Protein AF-A0A0M0KG16-F1 (afdb_monomer_lite)

Radius of gyration: 12.18 Å; chains: 1; bounding box: 31×16×35 Å

Organism: Halalkalibacterium halodurans (NCBI:txid86665)

Secondary structure (DSSP, 8-state):
-HHHHHHHHHHHHHHHHHHHHH--HHHHHHHHHHHHHHTS-GGGS-HHHHHHHHHHHHHHHHHHHHHHHH-S--

Structure (mmCIF, N/CA/C/O backbone):
data_AF-A0A0M0KG16-F1
#
_entry.id   AF-A0A0M0KG16-F1
#
loop_
_atom_site.group_PDB
_atom_site.id
_atom_site.type_symbol
_atom_site.label_atom_id
_atom_site.label_alt_id
_atom_site.label_comp_id
_atom_site.label_asym_id
_atom_site.label_entity_id
_atom_site.label_seq_id
_atom_site.pdbx_PDB_ins_code
_atom_site.Cartn_x
_atom_site.Cartn_y
_atom_site.Cartn_z
_atom_site.occupancy
_atom_site.B_iso_or_equiv
_atom_site.auth_seq_id
_atom_site.auth_comp_id
_atom_site.auth_asym_id
_atom_site.auth_atom_id
_atom_site.pdbx_PDB_model_num
ATOM 1 N N . MET A 1 1 ? 2.882 -7.739 -16.591 1.00 70.06 1 MET A N 1
ATOM 2 C CA . MET A 1 1 ? 1.427 -7.540 -16.377 1.00 70.06 1 MET A CA 1
ATOM 3 C C . MET A 1 1 ? 0.976 -8.022 -15.001 1.00 70.06 1 MET A C 1
ATOM 5 O O . MET A 1 1 ? 0.405 -7.225 -14.271 1.00 70.06 1 MET A O 1
ATOM 9 N N . MET A 1 2 ? 1.297 -9.259 -14.600 1.00 84.38 2 MET A N 1
ATOM 10 C CA . MET A 1 2 ? 0.967 -9.786 -13.262 1.00 84.38 2 MET A CA 1
ATOM 11 C C . MET A 1 2 ? 1.507 -8.924 -12.105 1.00 84.38 2 MET A C 1
ATOM 13 O O . MET A 1 2 ? 0.779 -8.652 -11.159 1.00 84.38 2 MET A O 1
ATOM 17 N N . ASP A 1 3 ? 2.730 -8.401 -12.227 1.00 80.06 3 ASP A N 1
ATOM 18 C CA . ASP A 1 3 ? 3.318 -7.494 -11.229 1.00 80.06 3 ASP A CA 1
ATOM 19 C C . ASP A 1 3 ? 2.533 -6.190 -11.040 1.00 80.06 3 ASP A C 1
ATOM 21 O O . ASP A 1 3 ? 2.417 -5.694 -9.926 1.00 80.06 3 ASP A O 1
ATOM 25 N N . VAL A 1 4 ? 1.968 -5.636 -12.115 1.00 83.44 4 VAL A N 1
ATOM 26 C CA . VAL A 1 4 ? 1.168 -4.402 -12.051 1.00 83.44 4 VAL A CA 1
ATOM 27 C C . VAL A 1 4 ? -0.152 -4.674 -11.335 1.00 83.44 4 VAL A C 1
ATOM 29 O O . VAL A 1 4 ? -0.576 -3.893 -10.488 1.00 83.44 4 VAL A O 1
ATOM 32 N N . PHE A 1 5 ? -0.773 -5.817 -11.633 1.00 87.38 5 PHE A N 1
ATOM 33 C CA . PHE A 1 5 ? -1.996 -6.250 -10.966 1.00 87.38 5 PHE A CA 1
ATOM 34 C C . PHE A 1 5 ? -1.767 -6.507 -9.470 1.00 87.38 5 PHE A C 1
ATOM 36 O O . PHE A 1 5 ? -2.535 -6.033 -8.635 1.00 87.38 5 PHE A O 1
ATOM 43 N N . LEU A 1 6 ? -0.672 -7.188 -9.117 1.00 84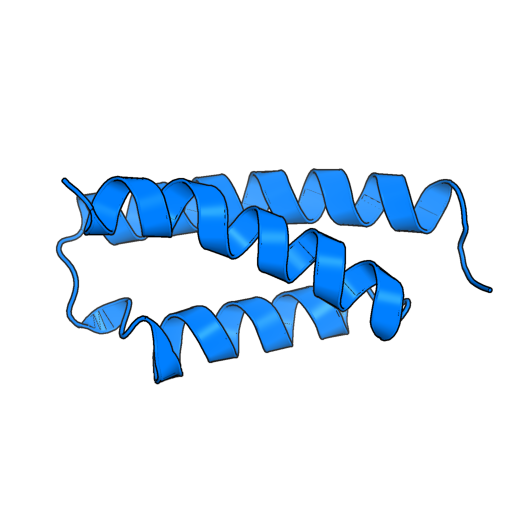.69 6 LEU A N 1
ATOM 44 C CA . LEU A 1 6 ? -0.281 -7.413 -7.725 1.00 84.69 6 LEU A CA 1
ATOM 45 C C . LEU A 1 6 ? 0.024 -6.095 -7.006 1.00 84.69 6 LEU A C 1
ATOM 47 O O . LEU A 1 6 ? -0.479 -5.885 -5.908 1.00 84.69 6 LEU A O 1
ATOM 51 N N . ALA A 1 7 ? 0.758 -5.173 -7.630 1.00 84.06 7 ALA A N 1
ATOM 52 C CA . ALA A 1 7 ? 1.030 -3.854 -7.058 1.00 84.06 7 ALA A CA 1
ATOM 53 C C . ALA A 1 7 ? -0.244 -3.031 -6.816 1.00 84.06 7 ALA A C 1
ATOM 55 O O . ALA A 1 7 ? -0.278 -2.216 -5.900 1.00 84.06 7 ALA A O 1
ATOM 56 N N . LEU A 1 8 ? -1.304 -3.257 -7.594 1.00 86.06 8 LEU A N 1
ATOM 57 C CA . LEU A 1 8 ? -2.588 -2.596 -7.393 1.00 86.06 8 LEU A CA 1
ATOM 58 C C . LEU A 1 8 ? -3.404 -3.257 -6.268 1.00 86.06 8 LEU A C 1
ATOM 60 O O . LEU A 1 8 ? -3.909 -2.585 -5.371 1.00 86.06 8 LEU A O 1
ATOM 64 N N . VAL A 1 9 ? -3.558 -4.578 -6.303 1.00 87.25 9 VAL A N 1
ATOM 65 C CA . VAL A 1 9 ? -4.525 -5.279 -5.444 1.00 87.25 9 VAL A CA 1
ATOM 66 C C . VAL A 1 9 ? -3.934 -5.628 -4.076 1.00 87.25 9 VAL A C 1
ATOM 68 O O . VAL A 1 9 ? -4.613 -5.501 -3.054 1.00 87.25 9 VAL A O 1
ATOM 71 N N . LEU A 1 10 ? -2.662 -6.030 -4.036 1.00 88.06 10 LEU A N 1
ATOM 72 C CA . LEU A 1 10 ? -2.004 -6.531 -2.829 1.00 88.06 10 LEU A CA 1
ATOM 73 C C . LEU A 1 10 ? -1.948 -5.491 -1.695 1.00 88.06 10 LEU A C 1
ATOM 75 O O . LEU A 1 10 ? -2.328 -5.850 -0.579 1.00 88.06 10 LEU A O 1
ATOM 79 N N . PRO A 1 11 ? -1.568 -4.213 -1.924 1.00 85.94 11 PRO A N 1
ATOM 80 C CA . PRO A 1 11 ? -1.524 -3.223 -0.846 1.00 85.94 11 PRO A CA 1
ATOM 81 C C . PRO A 1 11 ? -2.899 -2.970 -0.227 1.00 85.94 11 PRO A C 1
ATOM 83 O O . PRO A 1 11 ? -3.010 -2.792 0.982 1.00 85.94 11 PRO A O 1
ATOM 86 N N . ILE A 1 12 ? -3.957 -2.978 -1.042 1.00 87.38 12 ILE A N 1
ATOM 87 C CA . ILE A 1 12 ? -5.326 -2.735 -0.579 1.00 87.38 12 ILE A CA 1
ATOM 88 C C . ILE A 1 12 ? -5.798 -3.902 0.288 1.00 87.38 12 ILE A C 1
ATOM 90 O O . ILE A 1 12 ? -6.322 -3.683 1.383 1.00 87.38 12 ILE A O 1
ATOM 94 N N . LEU A 1 13 ? -5.591 -5.137 -0.178 1.00 87.12 13 LEU A N 1
ATOM 95 C CA . LEU A 1 13 ? -5.967 -6.337 0.568 1.00 87.12 13 LEU A CA 1
ATOM 96 C C . LEU A 1 13 ? -5.195 -6.455 1.880 1.00 87.12 13 LEU A C 1
ATOM 98 O O . LEU A 1 13 ? -5.812 -6.708 2.914 1.00 87.12 13 LEU A O 1
ATOM 102 N N . LEU A 1 14 ? -3.880 -6.226 1.856 1.00 86.75 14 LEU A N 1
ATOM 103 C CA . LEU A 1 14 ? -3.052 -6.230 3.061 1.00 86.75 14 LEU A CA 1
ATOM 104 C C . LEU A 1 14 ? -3.518 -5.163 4.039 1.00 86.75 14 LEU A C 1
ATOM 106 O O . LEU A 1 14 ? -3.767 -5.468 5.200 1.00 86.75 14 LEU A O 1
ATOM 110 N N . MET A 1 15 ? -3.723 -3.935 3.571 1.00 87.62 15 MET A N 1
ATOM 111 C CA . MET A 1 15 ? -4.111 -2.847 4.453 1.00 87.62 15 MET A CA 1
ATOM 112 C C . MET A 1 15 ? -5.468 -3.123 5.100 1.00 87.62 15 MET A C 1
ATOM 114 O O . MET A 1 15 ? -5.594 -3.027 6.316 1.00 87.62 15 MET A O 1
ATOM 118 N N . VAL A 1 16 ? -6.479 -3.535 4.333 1.00 84.12 16 VAL A N 1
ATOM 119 C CA . VAL A 1 16 ? -7.814 -3.828 4.879 1.00 84.12 16 VAL A CA 1
ATOM 120 C C . VAL A 1 16 ? -7.805 -5.076 5.765 1.00 84.12 16 VAL A C 1
ATOM 122 O O . VAL A 1 16 ? -8.403 -5.052 6.841 1.00 84.12 16 VAL A O 1
ATOM 125 N N . GLY A 1 17 ? -7.133 -6.147 5.341 1.00 84.88 17 GLY A N 1
ATOM 126 C CA . GLY A 1 17 ? -7.043 -7.402 6.084 1.00 84.88 17 GLY A CA 1
ATOM 127 C C . GLY A 1 17 ? -6.298 -7.230 7.402 1.00 84.88 17 GLY A C 1
ATOM 128 O O . GLY A 1 17 ? -6.841 -7.546 8.458 1.00 84.88 17 GLY A O 1
ATOM 129 N N . VAL A 1 18 ? -5.102 -6.640 7.364 1.00 84.56 18 VAL A N 1
ATOM 130 C CA . VAL A 1 18 ? -4.297 -6.395 8.566 1.00 84.56 18 VAL A CA 1
ATOM 131 C C . VAL A 1 18 ? -5.000 -5.404 9.487 1.00 84.56 18 VAL A C 1
ATOM 133 O O . VAL A 1 18 ? -5.063 -5.660 10.683 1.00 84.56 18 VAL A O 1
ATOM 136 N N . THR A 1 19 ? -5.609 -4.333 8.960 1.00 84.75 19 THR A N 1
ATOM 137 C CA . THR A 1 19 ? -6.364 -3.370 9.789 1.00 84.75 19 THR A CA 1
ATOM 138 C C . THR A 1 19 ? -7.508 -4.039 10.555 1.00 84.75 19 THR A C 1
ATOM 140 O O . THR A 1 19 ? -7.814 -3.622 11.669 1.00 84.75 19 THR A O 1
ATOM 143 N N . ARG A 1 20 ? -8.135 -5.083 9.995 1.00 82.44 20 ARG A N 1
ATOM 144 C CA . ARG A 1 20 ? -9.184 -5.848 10.688 1.00 82.44 20 ARG A CA 1
ATOM 145 C C . ARG A 1 20 ? -8.659 -6.778 11.779 1.00 82.44 20 ARG A C 1
ATOM 147 O O . ARG A 1 20 ? -9.432 -7.116 12.660 1.00 82.44 20 ARG A O 1
ATOM 154 N N . VAL A 1 21 ? -7.402 -7.212 11.699 1.00 81.44 21 VAL A N 1
ATOM 155 C CA . VAL A 1 21 ? -6.795 -8.118 12.688 1.00 81.44 21 VAL A CA 1
ATOM 156 C C . VAL A 1 21 ? -6.114 -7.333 13.803 1.00 81.44 21 VAL A C 1
ATOM 158 O O . VAL A 1 21 ? -6.241 -7.680 14.970 1.00 81.44 21 VAL A O 1
ATOM 161 N N . THR A 1 22 ? -5.385 -6.271 13.458 1.00 80.06 22 THR A N 1
ATOM 162 C CA . THR A 1 22 ? -4.611 -5.486 14.429 1.00 80.06 22 THR A CA 1
ATOM 163 C C . THR A 1 22 ? -5.420 -4.374 15.082 1.00 80.06 22 THR A C 1
ATOM 165 O O . THR A 1 22 ? -4.949 -3.795 16.056 1.00 80.06 22 THR A O 1
ATOM 168 N N . PHE A 1 23 ? -6.582 -4.015 14.518 1.00 78.88 23 PHE A N 1
ATOM 169 C CA . PHE A 1 23 ? -7.394 -2.853 14.909 1.00 78.88 23 PHE A CA 1
ATOM 170 C C . PHE A 1 23 ? -6.585 -1.550 15.036 1.00 78.88 23 PHE A C 1
ATOM 172 O O . PHE A 1 23 ? -6.996 -0.598 15.697 1.00 78.88 23 PHE A O 1
ATOM 179 N N . HIS A 1 24 ? -5.431 -1.479 14.368 1.00 82.50 24 HIS A N 1
ATOM 180 C CA . HIS A 1 24 ? -4.504 -0.370 14.490 1.00 82.50 24 HIS A CA 1
ATOM 181 C C . HIS A 1 24 ? -4.023 0.056 13.110 1.00 82.50 24 HIS A C 1
ATOM 183 O O . HIS A 1 24 ? -3.268 -0.650 12.441 1.00 82.50 24 HIS A O 1
ATOM 189 N N . LEU A 1 25 ? -4.441 1.250 12.688 1.00 83.00 25 LEU A N 1
ATOM 190 C CA . LEU A 1 25 ? -4.173 1.754 11.342 1.00 83.00 25 LEU A CA 1
ATOM 191 C C . LEU A 1 25 ? -2.670 1.877 11.071 1.00 83.00 25 LEU A C 1
ATOM 193 O O . LEU A 1 25 ? -2.199 1.451 10.026 1.00 83.00 25 LEU A O 1
ATOM 197 N N . LEU A 1 26 ? -1.911 2.406 12.036 1.00 84.12 26 LEU A N 1
ATOM 198 C CA . LEU A 1 26 ? -0.453 2.513 11.933 1.00 84.12 26 LEU A CA 1
ATOM 199 C C . LEU A 1 26 ? 0.216 1.137 11.869 1.00 84.12 26 LEU A C 1
ATOM 201 O O . LEU A 1 26 ? 1.150 0.955 11.095 1.00 84.12 26 LEU A O 1
ATOM 205 N N . GLY A 1 27 ? -0.289 0.162 12.633 1.00 83.94 27 GLY A N 1
ATOM 206 C CA . GLY A 1 27 ? 0.246 -1.201 12.615 1.00 83.94 27 GLY A CA 1
ATOM 207 C C . GLY A 1 27 ? 0.016 -1.856 11.255 1.00 83.94 27 GLY A C 1
ATOM 208 O O . GLY A 1 27 ? 0.933 -2.427 10.674 1.00 83.94 27 GLY A O 1
ATOM 209 N N . ALA A 1 28 ? -1.183 -1.683 10.696 1.00 85.94 28 ALA A N 1
ATOM 210 C CA . ALA A 1 28 ? -1.509 -2.155 9.358 1.00 85.94 28 ALA A CA 1
ATOM 211 C C . ALA A 1 28 ? -0.669 -1.488 8.264 1.00 85.94 28 ALA A C 1
ATOM 213 O O . ALA A 1 28 ? -0.223 -2.180 7.348 1.00 85.94 28 ALA A O 1
ATOM 214 N N . THR A 1 29 ? -0.393 -0.184 8.374 1.00 87.62 29 THR A N 1
ATOM 215 C CA . THR A 1 29 ? 0.493 0.512 7.431 1.00 87.62 29 THR A CA 1
ATOM 216 C C . THR A 1 29 ? 1.907 -0.057 7.482 1.00 87.62 29 THR A C 1
ATOM 218 O O . THR A 1 29 ? 2.467 -0.368 6.433 1.00 87.62 29 THR A O 1
ATOM 221 N N . ILE A 1 30 ? 2.472 -0.237 8.682 1.00 89.19 30 ILE A N 1
ATOM 222 C CA . ILE A 1 30 ? 3.833 -0.764 8.861 1.00 89.19 30 ILE A CA 1
ATOM 223 C C . ILE A 1 30 ? 3.936 -2.178 8.286 1.00 89.19 30 ILE A C 1
ATOM 225 O O . ILE A 1 30 ? 4.816 -2.439 7.470 1.00 89.19 30 ILE A O 1
ATOM 229 N N . VAL A 1 31 ? 3.007 -3.071 8.639 1.00 88.88 31 VAL A N 1
ATOM 230 C CA . VAL A 1 31 ? 2.995 -4.448 8.122 1.00 88.88 31 VAL A CA 1
ATOM 231 C C . VAL A 1 31 ? 2.833 -4.461 6.601 1.00 88.88 31 VAL A C 1
ATOM 233 O O . VAL A 1 31 ? 3.559 -5.180 5.920 1.00 88.88 31 VAL A O 1
ATOM 236 N N . SER A 1 32 ? 1.942 -3.634 6.047 1.00 89.31 32 SER A N 1
ATOM 237 C CA . SER A 1 32 ? 1.761 -3.535 4.592 1.00 89.31 32 SER A CA 1
ATOM 238 C C . SER A 1 32 ? 3.043 -3.071 3.896 1.00 89.31 32 SER A C 1
ATOM 240 O O . SER A 1 32 ? 3.430 -3.649 2.883 1.00 89.31 32 SER A O 1
ATOM 242 N N . PHE A 1 33 ? 3.751 -2.090 4.465 1.00 88.94 33 PHE A N 1
ATOM 243 C CA . PHE A 1 33 ? 5.061 -1.661 3.971 1.00 88.94 33 PHE A CA 1
ATOM 244 C C . PHE A 1 33 ? 6.107 -2.775 4.054 1.00 88.94 33 PHE A C 1
ATOM 246 O O . PHE A 1 33 ? 6.820 -3.003 3.077 1.00 88.94 33 PHE A O 1
ATOM 253 N N . MET A 1 34 ? 6.177 -3.497 5.178 1.00 88.12 34 MET A N 1
ATOM 254 C CA . MET A 1 34 ? 7.111 -4.613 5.351 1.00 88.12 34 MET A CA 1
ATOM 255 C C . MET A 1 34 ? 6.867 -5.712 4.319 1.00 88.12 34 MET A C 1
ATOM 257 O O . MET A 1 34 ? 7.818 -6.182 3.703 1.00 88.12 34 MET A O 1
ATOM 261 N N . VAL A 1 35 ? 5.612 -6.090 4.069 1.00 88.81 35 VAL A N 1
ATOM 262 C CA . VAL A 1 35 ? 5.282 -7.114 3.067 1.00 88.81 35 VAL A CA 1
ATOM 263 C C . VAL A 1 35 ? 5.629 -6.631 1.655 1.00 88.81 35 VAL A C 1
ATOM 265 O O . VAL A 1 35 ? 6.204 -7.389 0.873 1.00 88.81 35 VAL A O 1
ATOM 268 N N . LEU A 1 36 ? 5.361 -5.366 1.322 1.00 89.06 36 LEU A N 1
ATOM 269 C CA . LEU A 1 36 ? 5.727 -4.819 0.012 1.00 89.06 36 LEU A CA 1
ATOM 270 C C . LEU A 1 36 ? 7.247 -4.781 -0.204 1.00 89.06 36 LEU A C 1
ATOM 272 O O . LEU A 1 36 ? 7.724 -5.104 -1.292 1.00 89.06 36 LEU A O 1
ATOM 276 N N . PHE A 1 37 ? 8.022 -4.429 0.820 1.00 89.38 37 PHE A N 1
ATOM 277 C CA . PHE A 1 37 ? 9.479 -4.373 0.708 1.00 89.38 37 PHE A CA 1
ATOM 278 C C . PHE A 1 37 ? 10.143 -5.751 0.754 1.00 89.38 37 PHE A C 1
ATOM 280 O O . PHE A 1 37 ? 11.006 -6.023 -0.079 1.00 89.38 37 PHE A O 1
ATOM 287 N N . ALA A 1 38 ? 9.750 -6.607 1.698 1.00 87.44 38 ALA A N 1
ATOM 288 C CA . ALA A 1 38 ? 10.409 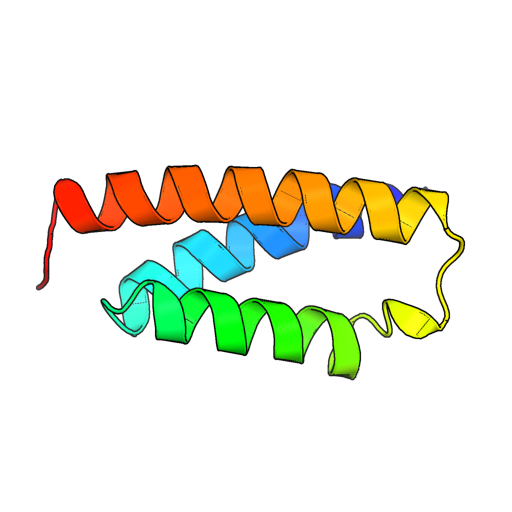-7.886 1.951 1.00 87.44 38 ALA A CA 1
ATOM 289 C C . ALA A 1 38 ? 9.915 -9.000 1.020 1.00 87.44 38 ALA A C 1
ATOM 291 O O . ALA A 1 38 ? 10.724 -9.733 0.457 1.00 87.44 38 ALA A O 1
ATOM 292 N N . TRP A 1 39 ? 8.596 -9.126 0.836 1.00 87.56 39 TRP A N 1
ATOM 293 C CA . TRP A 1 39 ? 8.010 -10.202 0.033 1.00 87.56 39 TRP A CA 1
ATOM 294 C C . TRP A 1 39 ? 7.879 -9.810 -1.435 1.00 87.56 39 TRP A C 1
ATOM 296 O O . TRP A 1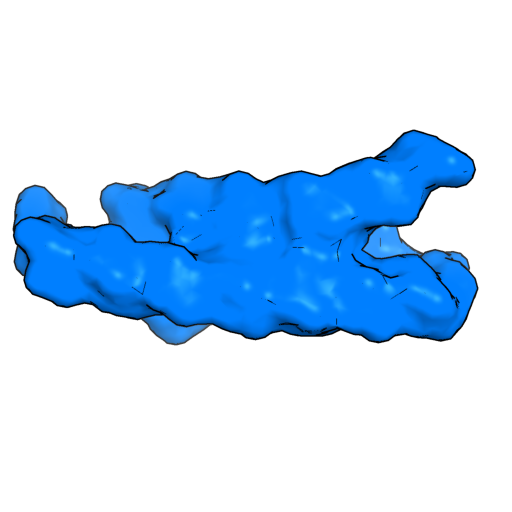 39 ? 8.330 -10.528 -2.322 1.00 87.56 39 TRP A O 1
ATOM 306 N N . PHE A 1 40 ? 7.281 -8.646 -1.701 1.00 85.88 40 PHE A N 1
ATOM 307 C CA . PHE A 1 40 ? 7.042 -8.187 -3.071 1.00 85.88 40 PHE A CA 1
ATOM 308 C C . PHE A 1 40 ? 8.283 -7.548 -3.721 1.00 85.88 40 PHE A C 1
ATOM 310 O O . PHE A 1 40 ? 8.258 -7.237 -4.913 1.00 85.88 40 PHE A O 1
ATOM 317 N N . ARG A 1 41 ? 9.367 -7.371 -2.946 1.00 89.06 41 ARG A N 1
ATOM 318 C CA . ARG A 1 41 ? 10.639 -6.763 -3.368 1.00 89.06 41 ARG A CA 1
ATOM 319 C C . ARG A 1 41 ? 10.429 -5.489 -4.179 1.00 89.06 41 ARG A C 1
ATOM 321 O 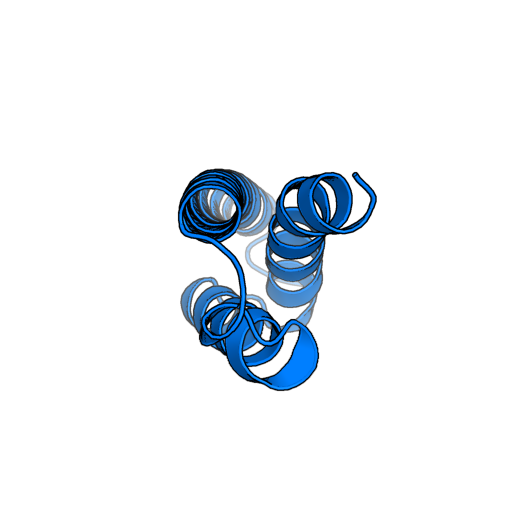O . ARG A 1 41 ? 11.002 -5.307 -5.249 1.00 89.06 41 ARG A O 1
ATOM 328 N N . LEU A 1 42 ? 9.582 -4.597 -3.662 1.00 85.25 42 LEU A N 1
ATOM 329 C CA . LEU A 1 42 ? 9.168 -3.384 -4.371 1.00 85.25 42 LEU A CA 1
ATOM 330 C C . LEU A 1 42 ? 10.364 -2.529 -4.840 1.00 85.25 42 LEU A C 1
ATOM 332 O O . LEU A 1 42 ? 10.278 -1.881 -5.875 1.00 85.25 42 LEU A O 1
ATOM 336 N N . HIS A 1 43 ? 11.487 -2.573 -4.119 1.00 86.31 43 HIS A N 1
ATOM 337 C CA . HIS A 1 43 ? 12.723 -1.859 -4.447 1.00 86.31 43 HIS A CA 1
ATOM 338 C C . HIS A 1 43 ? 13.455 -2.381 -5.698 1.00 86.31 43 HIS A C 1
ATOM 340 O O . HIS A 1 43 ? 14.217 -1.633 -6.302 1.00 86.31 43 HIS A O 1
ATOM 346 N N . GLU A 1 44 ? 13.222 -3.631 -6.107 1.00 89.00 44 GLU A N 1
ATOM 347 C CA . GLU A 1 44 ? 13.791 -4.219 -7.332 1.00 89.00 44 GLU A CA 1
ATOM 348 C C . GLU A 1 44 ? 12.883 -3.983 -8.555 1.00 89.00 44 GLU A C 1
ATOM 350 O O . GLU A 1 44 ? 13.250 -4.296 -9.689 1.00 89.00 44 GLU A O 1
ATOM 355 N N . LYS A 1 45 ? 11.667 -3.460 -8.343 1.00 88.12 45 LYS A N 1
ATOM 356 C CA . LYS A 1 45 ? 10.672 -3.259 -9.400 1.00 88.12 45 LYS A CA 1
ATOM 357 C C . LYS A 1 45 ? 10.872 -1.914 -10.110 1.00 88.12 45 LYS A C 1
ATOM 359 O O . LYS A 1 45 ? 11.373 -0.956 -9.527 1.00 88.12 45 LYS A O 1
ATOM 364 N N . PRO A 1 46 ? 10.441 -1.802 -11.377 1.00 91.88 46 PRO A N 1
ATOM 365 C CA . PRO A 1 46 ? 10.542 -0.549 -12.111 1.00 91.88 46 PRO A CA 1
ATOM 366 C C . PRO A 1 46 ? 9.655 0.546 -11.503 1.00 91.88 46 PRO A C 1
ATOM 368 O O . PRO A 1 46 ? 8.603 0.273 -10.920 1.00 91.88 46 PRO A O 1
ATOM 371 N N . TRP A 1 47 ? 10.067 1.803 -11.690 1.00 89.00 47 TRP A N 1
ATOM 372 C CA . TRP A 1 47 ? 9.502 2.980 -11.015 1.00 89.00 47 TRP A CA 1
ATOM 373 C C . TRP A 1 47 ? 7.972 3.106 -11.128 1.00 89.00 47 TRP A C 1
ATOM 375 O O . TRP A 1 47 ? 7.313 3.515 -10.174 1.00 89.00 47 TRP A O 1
ATOM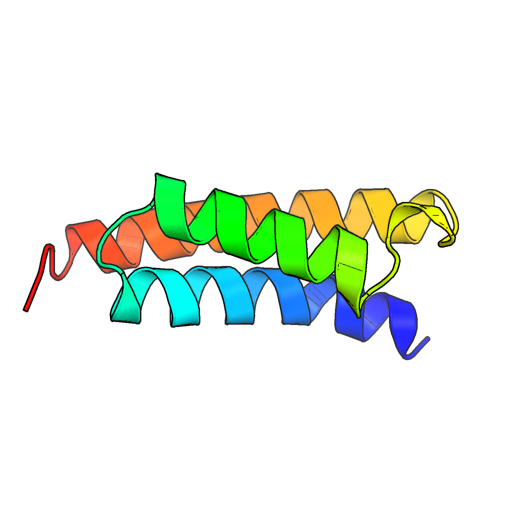 385 N N . TYR A 1 48 ? 7.388 2.708 -12.262 1.00 88.88 48 TYR A N 1
ATOM 386 C CA . TYR A 1 48 ? 5.942 2.769 -12.475 1.00 88.88 48 TYR A CA 1
ATOM 387 C C . TYR A 1 48 ? 5.174 1.793 -11.569 1.00 88.88 48 TYR A C 1
ATOM 389 O O . TYR A 1 48 ? 4.085 2.114 -11.103 1.00 88.88 48 TYR A O 1
ATOM 397 N N . VAL A 1 49 ? 5.745 0.624 -11.256 1.00 88.56 49 VAL A N 1
ATOM 398 C CA . VAL A 1 49 ? 5.147 -0.354 -10.327 1.00 88.56 49 VAL A CA 1
ATOM 399 C C . VAL A 1 49 ? 5.194 0.180 -8.901 1.00 88.56 49 VAL A C 1
ATOM 401 O O . VAL A 1 49 ? 4.221 0.047 -8.162 1.00 88.56 49 VAL A O 1
ATOM 404 N N . ILE A 1 50 ? 6.298 0.834 -8.535 1.00 88.56 50 ILE A N 1
ATOM 405 C CA . ILE A 1 50 ? 6.472 1.480 -7.230 1.00 88.56 50 ILE A CA 1
ATOM 406 C C . ILE A 1 50 ? 5.423 2.583 -7.044 1.00 88.56 50 ILE A C 1
ATOM 408 O O . ILE A 1 50 ? 4.742 2.621 -6.019 1.00 88.56 50 ILE A O 1
ATOM 412 N N . ALA A 1 51 ? 5.244 3.441 -8.053 1.00 89.12 51 ALA A N 1
ATOM 413 C CA . ALA A 1 51 ? 4.249 4.509 -8.027 1.00 89.12 51 ALA A CA 1
ATOM 414 C C . ALA A 1 51 ? 2.818 3.960 -7.885 1.00 89.12 51 ALA A C 1
ATOM 416 O O . ALA A 1 51 ? 2.050 4.446 -7.053 1.00 89.12 51 ALA A O 1
ATOM 417 N N . ILE A 1 52 ? 2.473 2.909 -8.637 1.00 90.88 52 ILE A N 1
ATOM 418 C CA . ILE A 1 52 ? 1.162 2.249 -8.541 1.00 90.88 52 ILE A CA 1
ATOM 419 C C . ILE A 1 52 ? 0.951 1.647 -7.149 1.00 90.88 52 ILE A C 1
ATOM 421 O O . ILE A 1 52 ? -0.108 1.850 -6.557 1.00 90.88 52 ILE A O 1
ATOM 425 N N . ALA A 1 53 ? 1.954 0.962 -6.595 1.00 87.25 53 ALA A N 1
ATOM 426 C CA . ALA A 1 53 ? 1.870 0.379 -5.259 1.00 87.25 53 ALA A CA 1
ATOM 427 C C . ALA A 1 53 ? 1.655 1.445 -4.175 1.00 87.25 53 ALA A C 1
ATOM 429 O O . ALA A 1 53 ? 0.850 1.240 -3.268 1.00 87.25 53 ALA A O 1
ATOM 430 N N . LEU A 1 54 ? 2.316 2.599 -4.293 1.00 88.88 54 LEU A N 1
ATOM 431 C CA . LEU A 1 54 ? 2.125 3.748 -3.403 1.00 88.88 54 LEU A CA 1
ATOM 432 C C . LEU A 1 54 ? 0.700 4.304 -3.480 1.00 88.88 54 LEU A C 1
ATOM 434 O O . LEU A 1 54 ? 0.064 4.502 -2.444 1.00 88.88 54 LEU A O 1
ATOM 438 N N . ILE A 1 55 ? 0.170 4.505 -4.690 1.00 90.50 55 ILE A N 1
ATOM 439 C CA . ILE A 1 55 ? -1.210 4.975 -4.891 1.00 90.50 55 ILE A CA 1
ATOM 440 C C . ILE A 1 55 ? -2.207 3.968 -4.307 1.00 90.50 55 ILE A C 1
ATOM 4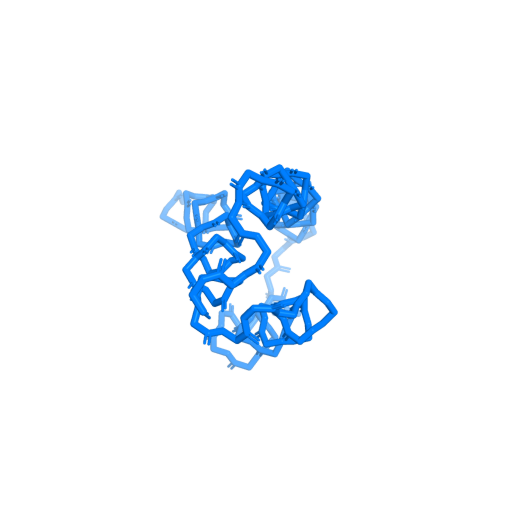42 O O . ILE A 1 55 ? -3.139 4.353 -3.596 1.00 90.50 55 ILE A O 1
ATOM 446 N N . SER A 1 56 ? -1.991 2.674 -4.542 1.00 88.75 56 SER A N 1
ATOM 447 C CA . SER A 1 56 ? -2.846 1.627 -3.982 1.00 88.75 56 SER A CA 1
ATOM 448 C C . SER A 1 56 ? -2.744 1.520 -2.467 1.00 88.75 56 SER A C 1
ATOM 450 O O . SER A 1 56 ? -3.750 1.273 -1.804 1.00 88.75 56 SER A O 1
ATOM 452 N N . LEU A 1 57 ? -1.567 1.747 -1.888 1.00 88.75 57 LEU A N 1
ATOM 453 C CA . LEU A 1 57 ? -1.390 1.774 -0.440 1.00 88.75 57 LEU A CA 1
ATOM 454 C C . LEU A 1 57 ? -2.122 2.967 0.185 1.00 88.75 57 LEU A C 1
ATOM 456 O O . LEU A 1 57 ? -2.782 2.802 1.209 1.00 88.75 57 LEU A O 1
ATOM 460 N N . LEU A 1 58 ? -2.097 4.140 -0.456 1.00 89.06 58 LEU A N 1
ATOM 461 C CA . LEU A 1 58 ? -2.894 5.299 -0.036 1.00 89.06 58 LEU A CA 1
ATOM 462 C C . LEU A 1 58 ? -4.400 5.013 -0.112 1.00 89.06 58 LEU A C 1
ATOM 464 O O . LEU A 1 58 ? -5.137 5.324 0.828 1.00 89.06 58 LEU A O 1
ATOM 468 N N . ALA A 1 59 ? -4.859 4.374 -1.192 1.00 88.19 59 ALA A N 1
ATOM 469 C CA . ALA A 1 59 ? -6.249 3.947 -1.316 1.00 88.19 59 ALA A CA 1
ATOM 470 C C . ALA A 1 59 ? -6.620 2.958 -0.199 1.00 88.19 59 ALA A C 1
ATOM 472 O O . ALA A 1 59 ? -7.600 3.169 0.520 1.00 88.19 59 ALA A O 1
ATOM 473 N N . GLY A 1 60 ? -5.798 1.926 0.010 1.00 85.00 60 GLY A N 1
ATOM 474 C CA . GLY A 1 60 ? -5.943 0.945 1.082 1.00 85.00 60 GLY A CA 1
ATOM 475 C C . GLY A 1 60 ? -5.970 1.587 2.467 1.00 85.00 60 GLY A C 1
ATOM 476 O O . GLY A 1 60 ? -6.788 1.203 3.299 1.00 85.00 60 GLY A O 1
ATOM 477 N N . TRP A 1 61 ? -5.144 2.607 2.711 1.00 87.62 61 TRP A N 1
ATOM 478 C CA . TRP A 1 61 ? -5.115 3.348 3.972 1.00 87.62 61 TRP A CA 1
ATOM 479 C C . TRP A 1 61 ? -6.417 4.113 4.211 1.00 87.62 61 TRP A C 1
ATOM 481 O O . TRP A 1 61 ? -6.985 4.053 5.306 1.00 87.62 61 TRP A O 1
ATOM 491 N N . HIS A 1 62 ? -6.945 4.771 3.177 1.00 88.06 62 HIS A N 1
ATOM 492 C CA . HIS A 1 62 ? -8.232 5.464 3.252 1.00 88.06 62 HIS A CA 1
ATOM 493 C C . HIS A 1 62 ? -9.389 4.497 3.525 1.00 88.06 62 HIS A C 1
ATOM 495 O O . HIS A 1 62 ? -10.243 4.772 4.375 1.00 88.06 62 HIS A O 1
ATOM 501 N N . PHE A 1 63 ? -9.399 3.333 2.868 1.00 84.81 63 PHE A N 1
ATOM 502 C CA . PHE A 1 63 ? -10.375 2.275 3.141 1.00 84.81 63 PHE A CA 1
ATOM 503 C C . PHE A 1 63 ? -10.210 1.692 4.549 1.00 84.81 63 PHE A C 1
ATOM 505 O O . PHE A 1 63 ? -11.200 1.584 5.273 1.00 84.81 63 PHE A O 1
ATOM 512 N N . GLY A 1 64 ? -8.983 1.397 4.980 1.00 81.50 64 GLY A N 1
ATOM 513 C CA . GLY A 1 64 ? -8.670 0.908 6.325 1.00 81.50 64 GLY A CA 1
ATOM 514 C C . GLY A 1 64 ? -9.150 1.869 7.412 1.00 81.50 64 GLY A C 1
ATOM 515 O O . GLY A 1 64 ? -9.806 1.453 8.365 1.00 81.50 64 GLY A O 1
ATOM 516 N N . LYS A 1 65 ? -8.956 3.180 7.218 1.00 84.06 65 LYS A N 1
ATOM 517 C CA . LYS A 1 65 ? -9.461 4.224 8.124 1.00 84.06 65 LYS A CA 1
ATOM 518 C C . LYS A 1 65 ? -10.988 4.210 8.226 1.00 84.06 65 LYS A C 1
ATOM 520 O O . LYS A 1 65 ? -11.532 4.387 9.315 1.00 84.06 65 LYS A O 1
ATOM 525 N N . ARG A 1 66 ? -11.695 3.996 7.111 1.00 82.50 66 ARG A N 1
ATOM 526 C CA . ARG A 1 66 ? -13.165 3.871 7.101 1.00 82.50 66 ARG A CA 1
ATOM 527 C C . ARG A 1 66 ? -13.638 2.598 7.805 1.00 82.50 66 ARG A C 1
ATOM 529 O O . ARG A 1 66 ? -14.643 2.651 8.509 1.00 82.50 66 ARG A O 1
ATOM 536 N N . VAL A 1 67 ? -12.927 1.484 7.629 1.00 78.94 67 VAL A N 1
ATOM 537 C CA . VAL A 1 67 ? -13.227 0.207 8.300 1.00 78.94 67 VAL A CA 1
ATOM 538 C C . VAL A 1 67 ? -13.078 0.355 9.813 1.00 78.94 67 VAL A C 1
ATOM 540 O O . VAL A 1 67 ? -14.020 0.045 10.538 1.00 78.94 67 VAL A O 1
ATOM 543 N N . LEU A 1 68 ? -11.967 0.937 10.268 1.00 77.81 68 LEU A N 1
ATOM 544 C CA . LEU A 1 68 ? -11.723 1.230 11.682 1.00 77.81 68 LEU A CA 1
ATOM 545 C C . LEU A 1 68 ? -12.765 2.174 12.284 1.00 77.81 68 LEU A C 1
ATOM 547 O O . LEU A 1 68 ? -13.221 1.946 13.392 1.00 77.81 68 LEU A O 1
ATOM 551 N N . LYS A 1 69 ? -13.199 3.209 11.555 1.00 76.75 69 LYS A N 1
ATOM 552 C CA . LYS A 1 69 ? -14.256 4.112 12.044 1.00 76.75 69 LYS A CA 1
ATOM 553 C C . LYS A 1 69 ? -15.622 3.439 12.180 1.00 76.75 69 LYS A C 1
ATOM 555 O O . LYS A 1 69 ? -16.403 3.850 13.029 1.00 76.75 69 LYS A O 1
ATOM 560 N N . LYS A 1 70 ? -15.940 2.457 11.329 1.00 73.06 70 LYS A N 1
ATOM 561 C CA . LYS A 1 70 ? -17.224 1.738 11.389 1.00 73.06 70 LYS A CA 1
ATOM 562 C C . LYS A 1 70 ? -17.265 0.692 12.502 1.00 73.06 70 LYS A C 1
ATOM 564 O O . LYS A 1 70 ? -18.350 0.423 13.005 1.00 73.06 70 LYS A O 1
ATOM 569 N N . LYS A 1 71 ? -16.124 0.091 12.847 1.00 65.50 71 LYS A N 1
ATOM 570 C CA . LYS A 1 71 ? -15.977 -0.870 13.949 1.00 65.50 71 LYS A CA 1
ATOM 571 C C . LYS A 1 71 ? -14.594 -0.696 14.599 1.00 65.50 71 LYS A C 1
ATOM 573 O O . LYS A 1 71 ? -13.667 -1.415 14.217 1.00 65.50 71 LYS A O 1
ATOM 578 N N . PRO A 1 72 ? -14.420 0.299 15.487 1.00 60.94 72 PRO A N 1
ATOM 579 C CA . PRO A 1 72 ? -13.181 0.475 16.239 1.00 60.94 72 PRO A CA 1
ATOM 580 C C . PRO A 1 72 ? -13.100 -0.628 17.302 1.00 60.94 72 PRO A C 1
ATOM 582 O O . PRO A 1 72 ? -13.538 -0.435 18.429 1.00 60.94 72 PRO A O 1
ATOM 585 N N . GLY A 1 73 ? -12.641 -1.812 16.882 1.00 60.06 73 GLY A N 1
ATOM 586 C CA . GLY A 1 73 ? -12.865 -3.074 17.601 1.00 60.06 73 GLY A CA 1
ATOM 587 C C . GLY A 1 73 ? -14.352 -3.479 17.581 1.00 60.06 73 GLY A C 1
ATOM 588 O O . GLY A 1 73 ? -15.215 -2.678 17.237 1.00 60.06 73 GLY A O 1
ATOM 589 N N . MET A 1 74 ? -14.842 -4.684 17.851 1.00 50.00 74 MET A N 1
ATOM 590 C CA . MET A 1 74 ? -14.229 -5.953 18.242 1.00 50.00 74 MET A CA 1
ATOM 591 C C . MET A 1 74 ? -12.977 -5.811 19.088 1.00 50.00 74 MET A C 1
ATOM 593 O O . MET A 1 74 ? -11.877 -5.735 18.511 1.00 50.00 74 MET A O 1
#

InterPro domains:
  IPR019242 Protein of unknown function DUF2198 [PF09964] (4-71)

Sequence (74 aa):
MMDVFLALVLPILLMVGVTRVTFHLLGATIVSFMVLFAWFRLHEKPWYVIAIALISLLAGWHFGKRVLKKKPGM

pLDDT: mean 84.24, std 7.29, range [50.0, 91.88]

Foldseek 3Di:
DVLLVCLQVVLLCQQQVVCVVVLDLVVSLVVSVCCCCPVVVLVVDDPVSVVNSVVNNVVSSVVSVVVCVVDSDD